Protein AF-A0A2M8P6Y1-F1 (afdb_monomer)

Organism: NCBI:txid2364210

Secondary structure (DSSP, 8-state):
------EEEPPGGGTTTTSSEE--SPPEESGGGGSS-HHHHHTT-EE-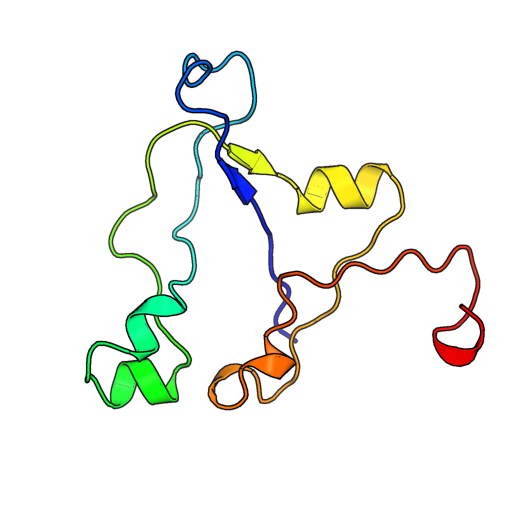SSPPPSEEEEHHHHHHHTT-EEPPPPTTTTT-GGGG-TT-EE--TT--TTT-

Foldseek 3Di:
DAFDWDKAADPPVPLPPPDADFDPDFDFDQVQLVVPDPVCLQQSGGTDPDRDDTGIDRVQVVCVVVQKHQDHADPCCSNDVVSRRNVDIDRQVPHDPVGD

Sequence (100 aa):
NVMWRVYLRVAETAQNGQLGEPLKRLPWDFASRSLGDPQIFEQGGRTKATVPSGYYIDLTRLAEDYGWQRVPAGRDWRSNFPSILYWQFERRDGLTWDEA

Mean predicted aligned error: 4.4 Å

Solvent-accessible surface area (backbone atoms only — not comparable to full-atom values): 5956 Å² total; per-residue (Å²): 127,55,70,69,80,46,68,43,73,48,58,81,94,48,61,81,59,88,46,52,43,64,67,90,60,59,51,77,30,62,72,51,34,77,70,80,45,69,70,35,32,66,58,38,16,46,65,44,96,60,59,67,84,59,25,26,36,56,47,49,61,55,35,46,77,73,60,29,39,74,43,62,24,43,98,53,26,38,84,33,72,84,31,40,36,70,86,44,64,48,64,47,94,90,41,55,87,92,71,103

pLDDT: mean 92.81, std 9.12, range [51.31, 98.38]

Structure (mmCIF, N/CA/C/O backbone):
data_AF-A0A2M8P6Y1-F1
#
_entry.id   AF-A0A2M8P6Y1-F1
#
loop_
_atom_site.group_PDB
_atom_site.id
_atom_site.type_symbol
_atom_site.label_atom_id
_atom_site.label_alt_id
_atom_site.label_comp_id
_atom_site.label_asym_id
_atom_site.label_entity_id
_atom_site.label_seq_id
_atom_site.pdbx_PDB_ins_code
_atom_site.Cartn_x
_atom_site.Cartn_y
_atom_site.Cartn_z
_atom_site.occupancy
_atom_site.B_iso_or_equiv
_atom_site.auth_seq_id
_atom_site.auth_comp_id
_atom_site.auth_asym_id
_atom_site.auth_atom_id
_atom_site.pdbx_PDB_model_num
ATOM 1 N N . ASN A 1 1 ? -7.216 -10.940 -11.587 1.00 81.94 1 ASN A N 1
ATOM 2 C CA . ASN A 1 1 ? -6.721 -9.547 -11.478 1.00 81.94 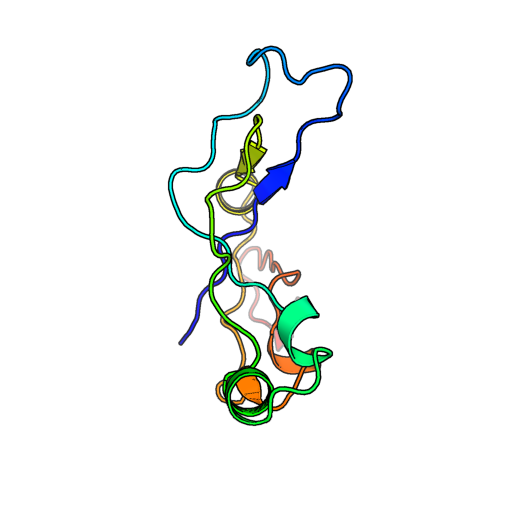1 ASN A CA 1
ATOM 3 C C . ASN A 1 1 ? -5.979 -9.369 -10.165 1.00 81.94 1 ASN A C 1
ATOM 5 O O . ASN A 1 1 ? -6.300 -10.073 -9.215 1.00 81.94 1 ASN A O 1
ATOM 9 N N . VAL A 1 2 ? -4.969 -8.495 -10.123 1.00 94.81 2 VAL A N 1
ATOM 10 C CA . VAL A 1 2 ? -4.183 -8.232 -8.905 1.00 94.81 2 VAL A CA 1
ATOM 11 C C . VAL A 1 2 ? -4.995 -7.339 -7.971 1.00 94.81 2 VAL A C 1
ATOM 13 O O . VAL A 1 2 ? -5.565 -6.348 -8.413 1.00 94.81 2 VAL A O 1
ATOM 16 N N . MET A 1 3 ? -5.058 -7.709 -6.694 1.00 96.56 3 MET A N 1
ATOM 17 C CA . MET A 1 3 ? -5.734 -6.955 -5.640 1.00 96.56 3 MET A CA 1
ATOM 18 C C . MET A 1 3 ? -4.694 -6.554 -4.602 1.00 96.56 3 MET A C 1
ATOM 20 O O . MET A 1 3 ? -4.105 -7.424 -3.955 1.00 96.56 3 MET A O 1
ATOM 24 N N . TRP A 1 4 ? -4.454 -5.256 -4.451 1.00 96.75 4 TRP A N 1
ATOM 25 C CA . TRP A 1 4 ? -3.504 -4.770 -3.460 1.00 96.75 4 TRP A CA 1
ATOM 26 C C . TRP A 1 4 ? -4.117 -4.809 -2.063 1.00 96.75 4 TRP A C 1
ATOM 28 O O . TRP A 1 4 ? -5.278 -4.452 -1.863 1.00 96.75 4 TRP A O 1
ATOM 38 N N . ARG A 1 5 ? -3.310 -5.240 -1.093 1.00 97.25 5 ARG A N 1
ATOM 39 C CA . ARG A 1 5 ? -3.596 -5.082 0.331 1.00 97.25 5 ARG A CA 1
ATOM 40 C C . ARG A 1 5 ? -2.649 -4.024 0.873 1.00 97.25 5 ARG A C 1
ATOM 42 O O . ARG A 1 5 ? -1.432 -4.188 0.780 1.00 97.25 5 ARG A O 1
ATOM 49 N N . VAL A 1 6 ? -3.212 -2.931 1.365 1.00 97.38 6 VAL A N 1
ATOM 50 C CA . VAL A 1 6 ? -2.484 -1.735 1.781 1.00 97.38 6 VAL A CA 1
ATOM 51 C C . VAL A 1 6 ? -2.402 -1.699 3.294 1.00 97.38 6 VAL A C 1
ATOM 53 O O . VAL A 1 6 ? -3.396 -1.876 3.996 1.00 97.38 6 VAL A O 1
ATOM 56 N N . TYR A 1 7 ? -1.195 -1.437 3.776 1.00 97.69 7 TYR A N 1
ATOM 57 C CA . TYR A 1 7 ? -0.887 -1.309 5.187 1.00 97.69 7 TYR A CA 1
ATOM 58 C C . TYR A 1 7 ? -0.314 0.079 5.450 1.00 97.69 7 TYR A C 1
ATOM 60 O O . TYR A 1 7 ? 0.545 0.548 4.702 1.00 97.69 7 TYR A O 1
ATOM 68 N N . LEU A 1 8 ? -0.767 0.720 6.523 1.00 97.00 8 LEU A N 1
ATOM 69 C CA . LEU A 1 8 ? -0.228 1.991 6.993 1.00 97.00 8 LEU A CA 1
ATOM 70 C C . LEU A 1 8 ? 0.706 1.724 8.160 1.00 97.00 8 LEU A C 1
ATOM 72 O O . LEU A 1 8 ? 0.327 1.052 9.117 1.00 97.00 8 LEU A O 1
ATOM 76 N N . ARG A 1 9 ? 1.926 2.249 8.097 1.00 97.75 9 ARG A N 1
ATOM 77 C CA . ARG A 1 9 ? 2.839 2.163 9.234 1.00 97.75 9 ARG A CA 1
ATOM 78 C C . ARG A 1 9 ? 2.313 3.046 10.361 1.00 97.75 9 ARG A C 1
ATOM 80 O O . ARG A 1 9 ? 1.960 4.199 10.124 1.00 97.75 9 ARG A O 1
ATOM 87 N N . VAL A 1 10 ? 2.270 2.506 11.575 1.00 98.00 10 VAL A N 1
ATOM 88 C CA . VAL A 1 10 ? 1.940 3.293 12.769 1.00 98.00 10 VAL A CA 1
ATOM 89 C C . VAL A 1 10 ? 3.004 4.377 12.969 1.00 98.00 10 VAL A C 1
ATOM 91 O O . VAL A 1 10 ? 4.171 4.175 12.625 1.00 98.00 10 VAL A O 1
ATOM 94 N N . ALA A 1 11 ? 2.617 5.536 13.506 1.00 97.12 11 ALA A N 1
ATOM 95 C CA . ALA A 1 11 ? 3.554 6.620 13.791 1.00 97.12 11 ALA A CA 1
ATOM 96 C C . ALA A 1 11 ? 4.739 6.126 14.641 1.00 97.12 11 ALA A C 1
ATOM 98 O O . ALA A 1 11 ? 4.562 5.297 15.532 1.00 97.12 11 ALA A O 1
ATOM 99 N N . GLU A 1 12 ? 5.942 6.649 14.385 1.00 96.44 12 GLU A N 1
ATOM 100 C CA . GLU A 1 12 ? 7.178 6.194 15.048 1.00 96.44 12 GLU A CA 1
ATOM 101 C C . GLU A 1 12 ? 7.097 6.287 16.582 1.00 96.44 12 GLU A C 1
ATOM 103 O O . GLU A 1 12 ? 7.610 5.424 17.289 1.00 96.44 12 GLU A O 1
ATOM 108 N N . THR A 1 13 ? 6.374 7.279 17.108 1.00 96.94 13 THR A N 1
ATOM 109 C CA . THR A 1 13 ? 6.150 7.475 18.550 1.00 96.94 13 THR A CA 1
ATOM 110 C C . THR A 1 13 ? 5.225 6.433 19.194 1.00 96.94 13 THR A C 1
ATOM 112 O O . THR A 1 13 ? 5.137 6.386 20.418 1.00 96.94 13 THR A O 1
ATOM 115 N N . ALA A 1 14 ? 4.549 5.590 18.404 1.00 95.62 14 ALA A N 1
ATOM 116 C CA . ALA A 1 14 ? 3.568 4.597 18.855 1.00 95.62 14 ALA A CA 1
ATOM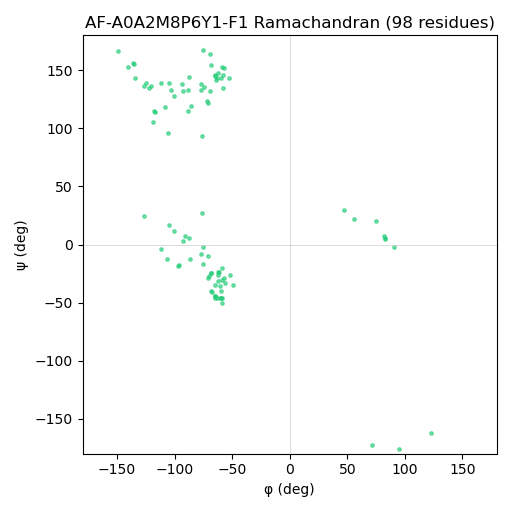 117 C C . ALA A 1 14 ? 3.877 3.168 18.355 1.00 95.62 14 ALA A C 1
ATOM 119 O O . ALA A 1 14 ? 2.998 2.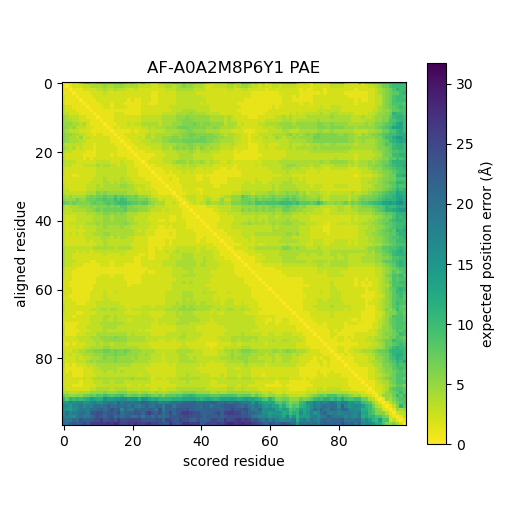314 18.272 1.00 95.62 14 ALA A O 1
ATOM 120 N N . GLN A 1 15 ? 5.145 2.871 18.051 1.00 97.44 15 GLN A N 1
ATOM 121 C CA . GLN A 1 15 ? 5.636 1.551 17.614 1.00 97.44 15 GLN A CA 1
ATOM 122 C C . GLN A 1 15 ? 5.772 0.522 18.762 1.00 97.44 15 GLN A C 1
ATOM 124 O O . GLN A 1 15 ? 6.581 -0.401 18.702 1.00 97.44 15 GLN A O 1
ATOM 129 N N . ASN A 1 16 ? 4.978 0.673 19.823 1.00 95.88 16 ASN A N 1
ATOM 130 C CA . ASN A 1 16 ? 4.999 -0.159 21.031 1.00 95.88 16 ASN A CA 1
ATOM 131 C C . ASN A 1 16 ? 4.014 -1.346 20.978 1.00 95.88 16 ASN A C 1
ATOM 133 O O . ASN A 1 16 ? 3.889 -2.080 21.955 1.00 95.88 16 ASN A O 1
ATOM 137 N N . GLY A 1 17 ? 3.308 -1.524 19.858 1.00 94.94 17 GLY A N 1
ATOM 138 C CA . GLY A 1 17 ? 2.338 -2.601 19.652 1.00 94.94 17 GLY A CA 1
ATOM 139 C C . GLY A 1 17 ? 0.941 -2.344 20.209 1.00 94.94 17 GLY A C 1
ATOM 140 O O . GLY A 1 17 ? 0.089 -3.219 20.110 1.00 94.94 17 GLY A O 1
ATOM 141 N N . GLN A 1 18 ? 0.668 -1.152 20.748 1.00 95.94 18 GLN A N 1
ATOM 142 C CA . GLN A 1 18 ? -0.697 -0.768 21.127 1.00 95.94 18 GLN A CA 1
ATOM 143 C C . GLN A 1 18 ? -1.610 -0.574 19.909 1.00 95.94 18 GLN A C 1
ATOM 145 O O . GLN A 1 18 ? -2.827 -0.695 20.029 1.00 95.94 18 GLN A O 1
ATOM 150 N N . LEU A 1 19 ? -1.031 -0.265 18.745 1.00 96.06 19 LEU A N 1
ATOM 151 C CA . LEU A 1 19 ? -1.739 -0.081 17.483 1.00 96.06 19 LEU A CA 1
ATOM 152 C C . LEU A 1 19 ? -1.114 -0.970 16.406 1.00 96.06 19 LEU A C 1
ATOM 154 O O . LEU A 1 19 ? 0.106 -1.000 16.257 1.00 96.06 19 LEU A O 1
ATOM 158 N N . GLY A 1 20 ? -1.963 -1.625 15.614 1.00 96.38 20 GLY A N 1
ATOM 159 C CA . GLY A 1 20 ? -1.547 -2.438 14.471 1.00 96.38 20 GLY A CA 1
ATOM 160 C C . GLY A 1 20 ? -0.854 -3.754 14.838 1.00 96.38 20 GLY A C 1
ATOM 161 O O . GLY A 1 20 ? -0.782 -4.157 15.994 1.00 96.38 20 GLY A O 1
ATOM 162 N N . GLU A 1 21 ? -0.330 -4.430 13.819 1.00 97.69 21 GLU A N 1
ATOM 163 C CA . GLU A 1 21 ? 0.379 -5.707 13.933 1.00 97.69 21 GLU A CA 1
ATOM 164 C C . GLU A 1 21 ? 1.651 -5.702 13.068 1.00 97.69 21 GLU A C 1
ATOM 166 O O . GLU A 1 21 ? 1.715 -4.974 12.070 1.00 97.69 21 GLU A O 1
ATOM 171 N N . PRO A 1 22 ? 2.663 -6.530 13.386 1.00 97.81 22 PRO A N 1
ATOM 172 C CA . PRO A 1 22 ? 3.775 -6.768 12.477 1.00 97.81 22 PRO A CA 1
ATOM 173 C C . PRO A 1 22 ? 3.308 -7.358 11.145 1.00 97.81 22 PRO A C 1
ATOM 175 O O . PRO A 1 22 ? 2.412 -8.209 11.093 1.00 97.81 22 PRO A O 1
ATOM 178 N N . LEU A 1 23 ? 3.951 -6.943 10.051 1.00 97.44 23 LEU A N 1
ATOM 179 C CA . LEU A 1 23 ? 3.681 -7.528 8.741 1.00 97.44 23 LEU A CA 1
ATOM 180 C C . LEU A 1 23 ? 4.096 -9.001 8.714 1.00 97.44 23 LEU A C 1
ATOM 182 O O . LEU A 1 23 ? 5.093 -9.410 9.301 1.00 97.44 23 LEU A O 1
ATOM 186 N N . LYS A 1 24 ? 3.324 -9.801 7.976 1.00 95.25 24 LYS A N 1
ATOM 187 C CA . LYS A 1 24 ? 3.530 -11.255 7.841 1.00 95.25 24 LYS A CA 1
ATOM 188 C C . LYS A 1 24 ? 3.975 -11.657 6.431 1.00 95.25 24 LYS A C 1
ATOM 190 O O . LYS A 1 24 ? 4.188 -12.834 6.162 1.00 95.25 24 LYS A O 1
ATOM 195 N N . ARG A 1 25 ? 4.053 -10.699 5.499 1.00 94.94 25 ARG A N 1
ATOM 196 C CA . ARG A 1 25 ? 4.366 -10.924 4.078 1.00 94.94 25 ARG A CA 1
ATOM 197 C C . ARG A 1 25 ? 5.279 -9.831 3.540 1.00 94.94 25 ARG A C 1
ATOM 199 O O . ARG A 1 25 ? 5.244 -8.702 4.023 1.00 94.94 25 ARG A O 1
ATOM 206 N N . LEU A 1 26 ? 6.057 -10.177 2.516 1.00 97.12 26 LEU A N 1
ATOM 207 C CA . LEU A 1 26 ? 6.912 -9.239 1.793 1.00 97.12 26 LEU A CA 1
ATOM 208 C C . LEU A 1 26 ? 6.052 -8.282 0.953 1.00 97.12 26 LEU A C 1
ATOM 210 O O . LEU A 1 26 ? 5.304 -8.751 0.090 1.00 97.12 26 LEU A O 1
ATOM 214 N N . PRO A 1 27 ? 6.150 -6.959 1.166 1.00 96.88 27 PRO A N 1
ATOM 215 C CA . PRO A 1 27 ? 5.477 -5.991 0.312 1.00 96.88 27 PRO A CA 1
ATOM 216 C C . PRO A 1 27 ? 6.078 -5.963 -1.094 1.00 96.88 27 PRO A C 1
ATOM 218 O O . PRO A 1 27 ? 7.265 -6.245 -1.285 1.00 96.88 27 PRO A O 1
ATOM 221 N N . TRP A 1 28 ? 5.267 -5.553 -2.067 1.00 96.75 28 TRP A N 1
ATOM 222 C CA . TRP A 1 28 ? 5.759 -5.183 -3.390 1.00 96.75 28 TRP A CA 1
ATOM 223 C C . TRP A 1 28 ? 6.446 -3.815 -3.333 1.00 96.75 28 TRP A C 1
ATOM 225 O O . TRP A 1 28 ? 5.945 -2.882 -2.707 1.00 96.75 28 TRP A O 1
ATOM 235 N N . ASP A 1 29 ? 7.603 -3.697 -3.970 1.00 95.94 29 ASP A N 1
ATOM 236 C CA . ASP A 1 29 ? 8.424 -2.496 -3.996 1.00 95.94 29 ASP A CA 1
ATOM 237 C C . ASP A 1 29 ? 8.327 -1.809 -5.359 1.00 95.94 29 ASP A C 1
ATOM 239 O O . ASP A 1 29 ? 9.053 -2.146 -6.296 1.00 95.94 29 ASP A O 1
ATOM 243 N N . PHE A 1 30 ? 7.442 -0.819 -5.476 1.00 94.12 30 PHE A N 1
ATOM 244 C CA . PHE A 1 30 ? 7.315 -0.034 -6.706 1.00 94.12 30 PHE A CA 1
ATOM 245 C C . PHE A 1 30 ? 8.518 0.882 -6.963 1.00 94.12 30 PHE A C 1
ATOM 247 O O . PHE A 1 30 ? 8.818 1.162 -8.121 1.00 94.12 30 PHE A O 1
ATOM 254 N N . ALA A 1 31 ? 9.236 1.320 -5.922 1.00 92.75 31 ALA A N 1
ATOM 255 C CA . ALA A 1 31 ? 10.398 2.197 -6.081 1.00 92.75 31 ALA A CA 1
ATOM 256 C C . ALA A 1 31 ? 11.573 1.470 -6.752 1.00 92.75 31 ALA A C 1
ATOM 258 O O . ALA A 1 31 ? 12.390 2.094 -7.428 1.00 92.75 31 ALA A O 1
ATOM 259 N N . SER A 1 32 ? 11.620 0.138 -6.634 1.00 94.50 32 SER A N 1
ATOM 260 C CA . SER A 1 32 ? 12.653 -0.686 -7.269 1.00 94.50 32 SER A CA 1
ATOM 261 C C . SER A 1 32 ? 12.713 -0.567 -8.800 1.00 94.50 32 SER A C 1
ATOM 263 O O . SER A 1 32 ? 13.763 -0.822 -9.384 1.00 94.50 32 SER A O 1
ATOM 265 N N . ARG A 1 33 ? 11.631 -0.108 -9.446 1.00 91.25 33 ARG A N 1
ATOM 266 C CA . ARG A 1 33 ? 11.571 0.159 -10.894 1.00 91.25 33 ARG A CA 1
ATOM 267 C C . ARG A 1 33 ? 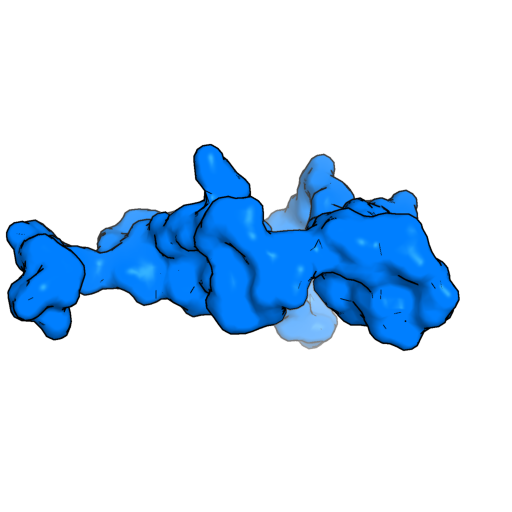12.609 1.183 -11.351 1.00 91.25 33 ARG A C 1
ATOM 269 O O . ARG A 1 33 ? 13.084 1.108 -12.476 1.00 91.25 33 ARG A O 1
ATOM 276 N N . SER A 1 34 ? 12.962 2.127 -10.483 1.00 90.31 34 SER A N 1
ATOM 277 C CA . SER A 1 34 ? 13.875 3.227 -10.806 1.00 90.31 34 SER A CA 1
ATOM 278 C C . SER A 1 34 ? 15.343 2.902 -10.509 1.00 90.31 34 SER A C 1
ATOM 280 O O . SER A 1 34 ? 16.188 3.787 -10.592 1.00 90.31 34 SER A O 1
ATOM 282 N N . LEU A 1 35 ? 15.667 1.651 -10.151 1.00 90.81 35 LEU A N 1
ATOM 283 C CA . LEU A 1 35 ? 17.024 1.233 -9.766 1.00 90.81 35 LEU A CA 1
ATOM 284 C C . LEU A 1 35 ? 17.906 0.794 -10.949 1.00 90.81 35 LEU A C 1
ATOM 286 O O . LEU A 1 35 ? 19.020 0.327 -10.730 1.00 90.81 35 LEU A O 1
ATOM 290 N N . GLY A 1 36 ? 17.430 0.937 -12.189 1.00 89.69 36 GLY A N 1
ATOM 291 C CA . GLY A 1 36 ? 18.226 0.700 -13.401 1.00 89.69 36 GLY A CA 1
ATOM 292 C C . GLY A 1 36 ? 18.341 -0.761 -13.851 1.00 89.69 36 GLY A C 1
ATOM 293 O O . GLY A 1 36 ? 19.055 -1.031 -14.810 1.00 89.69 36 GLY A O 1
ATOM 294 N N . ASP A 1 37 ? 17.640 -1.693 -13.203 1.00 94.25 37 ASP A N 1
ATOM 295 C CA . ASP A 1 37 ? 17.535 -3.089 -13.644 1.00 94.25 37 ASP A CA 1
ATOM 296 C C . ASP A 1 37 ? 16.354 -3.243 -14.628 1.00 94.25 37 ASP A C 1
ATOM 298 O O . ASP A 1 37 ? 15.196 -3.077 -14.217 1.00 94.25 37 ASP A O 1
ATOM 302 N N . PRO A 1 38 ? 16.609 -3.576 -15.911 1.00 92.81 38 PRO A N 1
ATOM 303 C CA . PRO A 1 38 ? 15.551 -3.709 -16.910 1.00 92.81 38 PRO A CA 1
ATOM 304 C C . PRO A 1 38 ? 14.529 -4.794 -16.562 1.00 92.81 38 PRO A C 1
ATOM 306 O O . PRO A 1 38 ? 13.338 -4.619 -16.799 1.00 92.81 38 PRO A O 1
ATOM 309 N N . GLN A 1 39 ? 14.955 -5.903 -15.953 1.00 94.25 39 GLN A N 1
ATOM 310 C CA . GLN A 1 39 ? 14.053 -6.998 -15.610 1.00 94.25 39 GLN A CA 1
ATOM 311 C C . GLN A 1 39 ? 13.083 -6.588 -14.496 1.00 94.25 39 GLN A C 1
ATOM 313 O O . GLN A 1 39 ? 11.898 -6.920 -14.554 1.00 94.25 39 GLN A O 1
ATOM 318 N N . ILE A 1 40 ? 13.562 -5.844 -13.495 1.00 93.75 40 ILE A N 1
ATOM 319 C CA . ILE A 1 40 ? 12.715 -5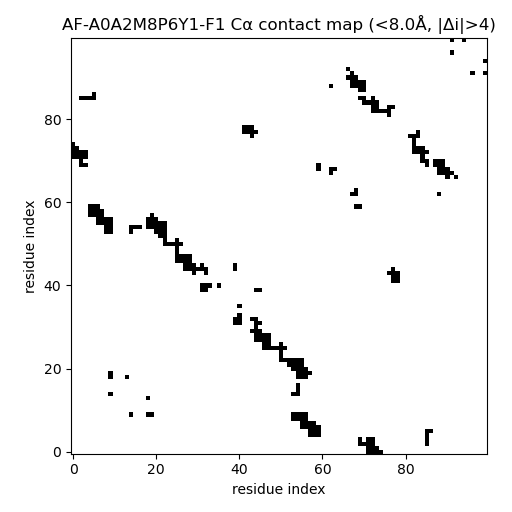.303 -12.420 1.00 93.75 40 ILE A CA 1
ATOM 320 C C . ILE A 1 40 ? 11.753 -4.249 -12.971 1.00 93.75 40 ILE A C 1
ATOM 322 O O . ILE A 1 40 ? 10.580 -4.217 -12.584 1.00 93.75 40 ILE A O 1
ATOM 326 N N . PHE A 1 41 ? 12.230 -3.395 -13.879 1.00 92.19 41 PHE A N 1
ATOM 327 C CA . PHE A 1 41 ? 11.401 -2.383 -14.524 1.00 92.19 41 PHE A CA 1
ATOM 328 C C . PHE A 1 41 ? 10.222 -3.016 -15.279 1.00 92.19 41 PHE A C 1
ATOM 330 O O . PHE A 1 41 ? 9.074 -2.658 -15.006 1.00 92.19 41 PHE A O 1
ATOM 337 N N . GLU A 1 42 ? 10.487 -4.013 -16.130 1.00 92.81 42 GLU A N 1
ATOM 338 C CA . GLU A 1 42 ? 9.463 -4.741 -16.901 1.00 92.81 42 GLU A CA 1
ATOM 339 C C . GLU A 1 42 ? 8.461 -5.491 -16.008 1.00 92.81 42 GLU A C 1
ATOM 341 O O . GLU A 1 42 ? 7.277 -5.617 -16.326 1.00 92.81 42 GLU A O 1
ATOM 346 N N . GLN A 1 43 ? 8.899 -5.963 -14.837 1.00 94.31 43 GLN A N 1
ATOM 347 C CA . GLN A 1 43 ? 8.012 -6.612 -13.868 1.00 94.31 43 GLN A CA 1
ATOM 348 C C . GLN A 1 43 ? 7.143 -5.626 -13.075 1.00 94.31 43 GLN A C 1
ATOM 350 O O . GLN A 1 43 ? 6.238 -6.061 -12.358 1.00 94.31 43 GLN A O 1
ATOM 355 N N . GLY A 1 44 ? 7.373 -4.316 -13.206 1.00 93.75 44 GLY A N 1
ATOM 356 C CA . GLY A 1 44 ? 6.690 -3.286 -12.426 1.00 93.75 44 GLY A CA 1
ATOM 357 C C . GLY A 1 44 ? 7.177 -3.194 -10.977 1.00 93.75 44 GLY A C 1
ATOM 358 O O . GLY A 1 44 ? 6.458 -2.671 -10.120 1.00 93.75 44 GLY A O 1
ATOM 359 N N . GLY A 1 45 ? 8.378 -3.702 -10.695 1.00 95.38 45 GLY A N 1
ATOM 360 C CA . GLY A 1 45 ? 9.001 -3.765 -9.376 1.00 95.38 45 GLY A CA 1
ATOM 361 C C . GLY A 1 45 ? 9.368 -5.193 -8.970 1.00 95.38 45 GLY A C 1
ATOM 362 O O . GLY A 1 45 ? 9.436 -6.098 -9.800 1.00 95.38 45 GLY A O 1
ATOM 363 N N . ARG A 1 46 ? 9.598 -5.401 -7.673 1.00 96.38 46 ARG A N 1
ATOM 364 C CA . ARG A 1 46 ? 9.865 -6.720 -7.077 1.00 96.38 46 ARG A CA 1
ATOM 365 C C . ARG A 1 46 ? 9.360 -6.781 -5.644 1.00 96.38 46 ARG A C 1
ATOM 367 O O . ARG A 1 46 ? 9.106 -5.750 -5.030 1.00 96.38 46 ARG A O 1
ATOM 374 N N . THR A 1 47 ? 9.275 -7.970 -5.059 1.00 96.75 47 THR A N 1
ATOM 375 C CA . THR A 1 47 ? 9.101 -8.092 -3.605 1.00 96.75 47 THR A CA 1
ATOM 376 C C . THR A 1 47 ? 10.305 -7.510 -2.868 1.00 96.75 47 THR A C 1
ATOM 378 O O . THR A 1 47 ? 11.447 -7.676 -3.306 1.00 96.75 47 THR A O 1
ATOM 381 N N . LYS A 1 48 ? 10.068 -6.860 -1.725 1.00 96.06 48 LYS A N 1
ATOM 382 C CA . LYS A 1 48 ? 11.152 -6.457 -0.819 1.00 96.06 48 LYS A CA 1
ATOM 383 C C . LYS A 1 48 ? 11.983 -7.671 -0.392 1.00 96.06 48 LYS A C 1
ATOM 385 O O . LYS A 1 48 ? 11.474 -8.786 -0.335 1.00 96.06 48 LYS A O 1
ATOM 390 N N . ALA A 1 49 ? 13.257 -7.439 -0.077 1.00 95.38 49 ALA A N 1
ATOM 391 C CA . ALA A 1 49 ? 14.172 -8.493 0.369 1.00 95.38 49 ALA A CA 1
ATOM 392 C C . ALA A 1 49 ? 13.849 -9.000 1.785 1.00 95.38 49 ALA A C 1
ATOM 394 O O . ALA A 1 49 ? 14.105 -10.155 2.109 1.00 95.38 49 ALA A O 1
ATOM 395 N N . THR A 1 50 ? 13.275 -8.138 2.626 1.00 96.69 50 THR A N 1
ATOM 396 C CA . THR A 1 50 ? 12.887 -8.452 4.002 1.00 96.69 50 THR A CA 1
ATOM 397 C C . THR A 1 50 ? 11.496 -7.911 4.302 1.00 96.69 50 THR A C 1
ATOM 399 O O . THR A 1 50 ? 11.018 -6.967 3.662 1.00 96.69 50 THR A O 1
ATOM 402 N N . VAL A 1 51 ? 10.827 -8.531 5.275 1.00 96.44 51 VAL A N 1
ATOM 403 C CA . VAL A 1 51 ? 9.570 -8.006 5.809 1.00 96.44 51 VAL A CA 1
ATOM 404 C C . VAL A 1 51 ? 9.913 -6.769 6.644 1.00 96.44 51 VAL A C 1
ATOM 406 O O . VAL A 1 51 ? 10.739 -6.886 7.552 1.00 96.44 51 VAL A O 1
ATOM 409 N N . PRO A 1 52 ? 9.330 -5.591 6.354 1.00 96.62 52 PRO A N 1
ATOM 410 C CA . PRO A 1 52 ? 9.574 -4.403 7.158 1.00 96.62 52 PRO A CA 1
ATOM 411 C C . PRO A 1 52 ? 9.199 -4.634 8.624 1.00 96.62 52 PRO A C 1
ATOM 413 O O . PRO A 1 52 ? 8.128 -5.168 8.917 1.00 96.62 52 PRO A O 1
ATOM 416 N N . SER A 1 53 ? 10.074 -4.215 9.535 1.00 96.94 53 SER A N 1
ATOM 417 C CA . SER A 1 53 ? 9.811 -4.261 10.971 1.00 96.94 53 SER A CA 1
ATOM 418 C C . SER A 1 53 ? 8.838 -3.159 11.404 1.00 96.94 53 SER A C 1
ATOM 420 O O . SER A 1 53 ? 8.541 -2.219 10.655 1.00 96.94 53 SER A O 1
ATOM 422 N N . GLY A 1 54 ? 8.344 -3.290 12.636 1.00 97.38 54 GLY A N 1
ATOM 423 C CA . GLY A 1 54 ? 7.369 -2.385 13.236 1.00 97.38 54 GLY A CA 1
ATOM 424 C C . GLY A 1 54 ? 5.928 -2.862 13.077 1.00 97.38 54 GLY A C 1
ATOM 425 O O . GLY A 1 54 ? 5.662 -3.949 12.568 1.00 97.38 54 GLY A O 1
ATOM 426 N N . TYR A 1 55 ? 5.009 -2.023 13.530 1.00 98.38 55 TYR A N 1
ATOM 427 C CA . TYR A 1 55 ? 3.575 -2.246 13.561 1.00 98.38 55 TYR A CA 1
ATOM 428 C C . TYR A 1 55 ? 2.873 -1.443 12.473 1.00 98.38 55 TYR A C 1
ATOM 430 O O . TYR A 1 55 ? 3.198 -0.276 12.205 1.00 98.38 55 TYR A O 1
ATOM 438 N N . TYR A 1 56 ? 1.900 -2.099 11.851 1.00 98.38 56 TYR A N 1
ATOM 439 C CA . TYR A 1 56 ? 1.151 -1.591 10.720 1.00 98.38 56 TYR A CA 1
ATOM 440 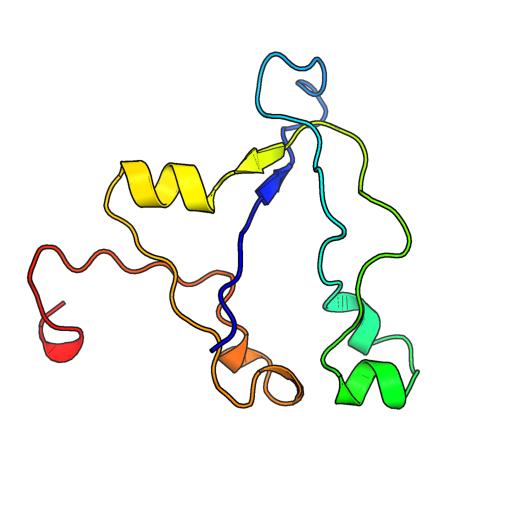C C . TYR A 1 56 ? -0.340 -1.842 10.920 1.00 98.38 56 TYR A C 1
ATOM 442 O O . TYR A 1 56 ? -0.753 -2.883 11.428 1.00 98.38 56 TYR A O 1
ATOM 450 N N . ILE A 1 57 ? -1.155 -0.892 10.484 1.00 97.94 57 ILE A N 1
ATOM 451 C CA . ILE A 1 57 ? -2.607 -1.020 10.425 1.00 97.94 57 ILE A CA 1
ATOM 452 C C . ILE A 1 57 ? -2.974 -1.533 9.037 1.00 97.94 57 ILE A C 1
ATOM 454 O O . ILE A 1 57 ? -2.501 -1.012 8.026 1.00 97.94 57 ILE A O 1
ATOM 458 N N . ASP A 1 58 ? -3.827 -2.549 8.984 1.00 97.62 58 ASP A N 1
ATOM 459 C CA . ASP A 1 58 ? -4.400 -3.040 7.736 1.00 97.62 58 ASP A CA 1
ATOM 460 C C . ASP A 1 58 ? -5.499 -2.089 7.253 1.00 97.62 58 ASP A C 1
ATOM 462 O O . ASP A 1 58 ? -6.659 -2.190 7.659 1.00 97.62 58 ASP A O 1
ATOM 466 N N . LEU A 1 59 ? -5.120 -1.140 6.395 1.00 97.62 59 LEU A N 1
ATOM 467 C CA . LEU A 1 59 ? -6.054 -0.166 5.840 1.00 97.62 59 LEU A CA 1
ATOM 468 C C . LEU A 1 59 ? -7.101 -0.847 4.966 1.00 97.62 59 LEU A C 1
ATOM 470 O O . LEU A 1 59 ? -8.243 -0.413 4.956 1.00 97.62 59 LEU A O 1
ATOM 474 N N . THR A 1 60 ? -6.737 -1.907 4.244 1.00 97.50 60 THR A N 1
ATOM 475 C CA . THR A 1 60 ? -7.695 -2.625 3.400 1.00 97.50 60 THR A CA 1
ATOM 476 C C . THR A 1 60 ? -8.801 -3.253 4.233 1.00 97.50 60 THR A C 1
ATOM 478 O O . THR A 1 60 ? -9.967 -3.097 3.889 1.00 97.50 60 THR A O 1
ATOM 481 N N . ARG A 1 61 ? -8.452 -3.915 5.340 1.00 97.38 61 ARG A N 1
ATOM 482 C CA . ARG A 1 61 ? -9.446 -4.495 6.246 1.00 97.38 61 ARG A CA 1
ATOM 483 C C . ARG A 1 61 ? -10.302 -3.413 6.903 1.00 97.38 61 ARG A C 1
ATOM 485 O O . ARG A 1 61 ? -11.519 -3.557 6.938 1.00 97.38 61 ARG A O 1
ATOM 492 N N . LEU A 1 62 ? -9.670 -2.335 7.372 1.00 96.94 62 LEU A N 1
ATOM 493 C CA . LEU A 1 62 ? -10.370 -1.197 7.965 1.00 96.94 62 LEU A CA 1
ATOM 494 C C . LEU A 1 62 ? -11.346 -0.564 6.964 1.00 96.94 62 LEU A C 1
ATOM 496 O O . LEU A 1 62 ? -12.491 -0.323 7.302 1.00 96.94 62 LEU A O 1
ATOM 500 N N . ALA A 1 63 ? -10.926 -0.335 5.722 1.00 97.12 63 ALA A N 1
ATOM 501 C CA . ALA A 1 63 ? -11.778 0.209 4.668 1.00 97.12 63 ALA A CA 1
ATOM 502 C C . ALA A 1 63 ? -13.005 -0.687 4.413 1.00 97.12 63 ALA A C 1
ATOM 504 O O . ALA A 1 63 ? -14.130 -0.184 4.381 1.00 97.12 63 ALA A O 1
ATOM 505 N N . GLU A 1 64 ? -12.801 -2.006 4.319 1.00 96.25 64 GLU A N 1
ATOM 506 C CA . GLU A 1 64 ? -13.883 -2.986 4.145 1.00 96.25 64 GLU A CA 1
ATOM 507 C C . GLU A 1 64 ? -14.902 -2.942 5.291 1.00 96.25 64 GLU A C 1
ATOM 509 O O . GLU A 1 64 ? -16.103 -2.996 5.031 1.00 96.25 64 GLU A O 1
ATOM 514 N N . ASP A 1 65 ? -14.449 -2.784 6.539 1.00 96.62 65 ASP A N 1
ATOM 515 C CA . ASP A 1 65 ? -15.335 -2.647 7.706 1.00 96.62 65 ASP A CA 1
ATOM 516 C C . ASP A 1 65 ? -16.240 -1.406 7.640 1.00 96.62 65 ASP A C 1
ATOM 518 O O . ASP A 1 65 ? -17.321 -1.400 8.227 1.00 96.62 65 ASP A O 1
ATOM 522 N N . TYR A 1 66 ? -15.840 -0.381 6.884 1.00 95.25 66 TYR A N 1
ATOM 523 C CA . TYR A 1 66 ? -16.613 0.845 6.656 1.00 95.25 66 TYR A CA 1
ATOM 524 C C . TYR A 1 66 ? -17.255 0.907 5.255 1.00 95.25 66 TYR A C 1
ATOM 526 O O . TYR A 1 66 ? -17.665 1.980 4.804 1.00 95.25 66 TYR A O 1
ATOM 534 N N . GLY A 1 67 ? -17.357 -0.231 4.558 1.00 94.06 67 GLY A N 1
ATOM 535 C CA . GLY A 1 67 ? -18.064 -0.352 3.277 1.00 94.06 67 GLY A CA 1
ATOM 536 C C . GLY A 1 67 ? -17.269 0.086 2.044 1.00 94.06 67 GLY A C 1
ATOM 537 O O . GLY A 1 67 ? -17.820 0.129 0.945 1.00 94.06 67 GLY A O 1
ATOM 538 N N . TRP A 1 68 ? -15.981 0.391 2.193 1.00 96.31 68 TRP A N 1
ATOM 539 C CA . TRP A 1 68 ? -15.092 0.702 1.077 1.00 96.31 68 TRP A CA 1
ATOM 540 C C . TRP A 1 68 ? -14.445 -0.570 0.531 1.00 96.31 68 TRP A C 1
ATOM 542 O O . TRP A 1 68 ? -13.906 -1.386 1.276 1.00 96.31 68 TRP A O 1
ATOM 552 N N . GLN A 1 69 ? -14.448 -0.729 -0.787 1.00 95.19 69 GLN A N 1
ATOM 553 C CA . GLN A 1 69 ? -13.867 -1.878 -1.473 1.00 95.19 69 GLN A CA 1
ATOM 554 C C . GLN A 1 69 ? -12.641 -1.459 -2.279 1.00 95.19 69 GLN A C 1
ATOM 556 O O . GLN A 1 69 ? -12.630 -0.426 -2.944 1.00 95.19 69 GLN A O 1
ATOM 561 N N . ARG A 1 70 ? -11.593 -2.284 -2.238 1.00 95.69 70 ARG A N 1
ATOM 562 C CA . ARG A 1 70 ? -10.415 -2.114 -3.099 1.00 95.69 70 ARG A CA 1
ATOM 563 C C . ARG A 1 70 ? -10.781 -2.316 -4.571 1.00 95.69 70 ARG A C 1
ATOM 565 O O . ARG A 1 70 ? -11.572 -3.202 -4.902 1.00 95.69 70 ARG A O 1
ATOM 572 N N . VAL A 1 71 ? -10.123 -1.569 -5.447 1.00 95.69 71 VAL A N 1
ATOM 573 C CA . VAL A 1 71 ? -10.233 -1.745 -6.899 1.00 95.69 71 VAL A CA 1
ATOM 574 C C . VAL A 1 71 ? -9.108 -2.666 -7.394 1.00 95.69 71 VAL A C 1
ATOM 576 O O . VAL A 1 71 ? -7.972 -2.562 -6.919 1.00 95.69 71 VAL A O 1
ATOM 579 N N . PRO A 1 72 ? -9.378 -3.611 -8.318 1.00 97.06 72 PRO A N 1
ATOM 580 C CA . PRO A 1 72 ? -8.316 -4.404 -8.922 1.00 97.06 72 PRO A CA 1
ATOM 581 C C . PRO A 1 72 ? -7.369 -3.518 -9.730 1.00 97.06 72 PRO A C 1
ATOM 583 O O . PRO A 1 72 ? -7.812 -2.646 -10.472 1.00 97.06 72 PRO A O 1
ATOM 586 N N . ALA A 1 73 ? -6.073 -3.817 -9.677 1.00 97.69 73 ALA A N 1
ATOM 587 C CA . ALA A 1 73 ? -5.114 -3.213 -10.592 1.00 97.69 73 ALA A CA 1
ATOM 588 C C . ALA A 1 73 ? -5.502 -3.508 -12.052 1.00 97.69 73 ALA A C 1
ATOM 590 O O . ALA A 1 73 ? -5.985 -4.607 -12.373 1.00 97.69 73 ALA A O 1
ATOM 591 N N . GLY A 1 74 ? -5.233 -2.550 -12.940 1.00 96.88 74 GLY A N 1
ATOM 592 C CA . GLY A 1 74 ? -5.368 -2.725 -14.383 1.00 96.88 74 GLY A CA 1
ATOM 593 C C . GLY A 1 74 ? -4.485 -3.870 -14.882 1.00 96.88 74 GLY A C 1
ATOM 594 O O . GLY A 1 74 ? -3.464 -4.202 -14.280 1.00 96.88 74 GLY A O 1
ATOM 595 N N . ARG A 1 75 ? -4.867 -4.522 -15.987 1.00 95.75 75 ARG A N 1
ATOM 596 C CA . ARG A 1 75 ? -4.124 -5.689 -16.515 1.00 95.75 75 ARG A CA 1
ATOM 597 C C . ARG A 1 75 ? -2.678 -5.350 -16.905 1.00 95.75 75 ARG A C 1
ATOM 599 O O . ARG A 1 75 ? -1.825 -6.232 -16.894 1.00 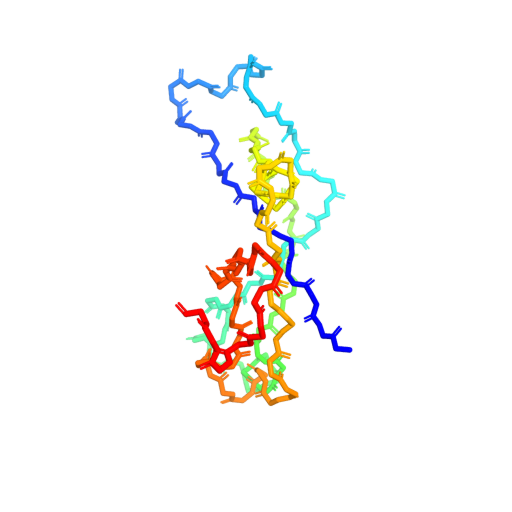95.75 75 ARG A O 1
ATOM 606 N N . ASP A 1 76 ? -2.422 -4.082 -17.195 1.00 94.94 76 ASP A N 1
ATOM 607 C CA . ASP A 1 76 ? -1.167 -3.484 -17.640 1.00 94.94 76 ASP A CA 1
ATOM 608 C C . ASP A 1 76 ? -0.385 -2.773 -16.518 1.00 94.94 76 ASP A C 1
ATOM 610 O O . ASP A 1 76 ? 0.597 -2.096 -16.802 1.00 94.94 76 ASP A O 1
ATOM 614 N N . TRP A 1 77 ? -0.755 -2.939 -15.239 1.00 95.62 77 TRP A N 1
ATOM 615 C CA . TRP A 1 77 ? -0.132 -2.229 -14.103 1.00 95.62 77 TRP A CA 1
ATOM 616 C C . TRP A 1 77 ? 1.403 -2.319 -14.037 1.00 95.62 77 TRP A C 1
ATOM 618 O O . TRP A 1 77 ? 2.069 -1.447 -13.470 1.00 95.62 77 TRP A O 1
ATOM 628 N N . ARG A 1 78 ? 1.985 -3.382 -14.608 1.00 94.56 78 ARG A N 1
ATOM 629 C CA . ARG A 1 78 ? 3.440 -3.568 -14.662 1.00 94.56 78 ARG A CA 1
ATOM 630 C C . ARG A 1 78 ? 4.110 -2.491 -15.504 1.00 94.56 78 ARG A C 1
ATOM 632 O O . ARG A 1 78 ? 5.079 -1.895 -15.053 1.00 94.56 78 ARG A O 1
ATOM 639 N N . SER A 1 79 ? 3.548 -2.165 -16.661 1.00 91.62 79 SER A N 1
ATOM 640 C CA . SER A 1 79 ? 4.066 -1.147 -17.579 1.00 91.62 79 SER A CA 1
ATOM 641 C C . SER A 1 79 ? 3.382 0.218 -17.423 1.00 91.62 79 SER A C 1
ATOM 643 O O . SER A 1 79 ? 3.958 1.224 -17.819 1.00 91.62 79 SER A O 1
ATOM 645 N N . ASN A 1 80 ? 2.197 0.283 -16.806 1.00 91.94 80 ASN A N 1
ATOM 646 C CA . ASN A 1 80 ? 1.392 1.498 -16.669 1.00 91.94 80 ASN A CA 1
ATOM 647 C C . ASN A 1 80 ? 1.178 1.868 -15.189 1.00 91.94 80 ASN A C 1
ATOM 649 O O . ASN A 1 80 ? 0.400 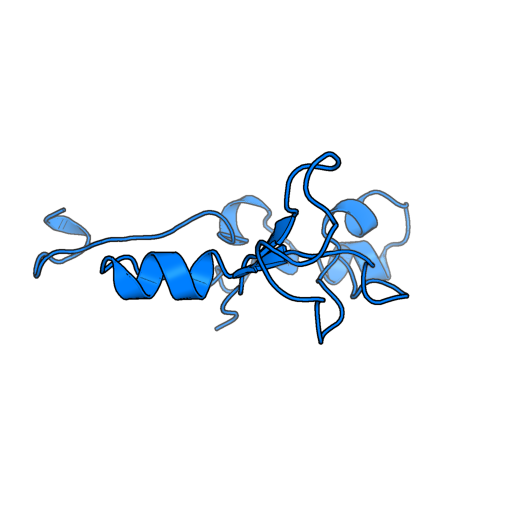1.231 -14.480 1.00 91.94 80 ASN A O 1
ATOM 653 N N . PHE A 1 81 ? 1.877 2.903 -14.713 1.00 88.38 81 PHE A N 1
ATOM 654 C CA . PHE A 1 81 ? 1.840 3.322 -13.305 1.00 88.38 81 PHE A CA 1
ATOM 655 C C . PHE A 1 81 ? 0.433 3.739 -12.820 1.00 88.38 81 PHE A C 1
ATOM 657 O O . PHE A 1 81 ? 0.012 3.252 -11.768 1.00 88.38 81 PHE A O 1
ATOM 664 N N . PRO A 1 82 ? -0.340 4.556 -13.565 1.00 93.31 82 PRO A N 1
ATOM 665 C CA . PRO A 1 82 ? -1.751 4.811 -13.264 1.00 93.31 82 PRO A CA 1
ATOM 666 C C . PRO A 1 82 ? -2.601 3.554 -13.028 1.00 93.31 82 PRO A C 1
ATOM 668 O O . PRO A 1 82 ? -3.465 3.559 -12.156 1.00 93.31 82 PRO A O 1
ATOM 671 N N . SER A 1 83 ? -2.322 2.456 -13.737 1.00 96.19 83 SER A N 1
ATOM 672 C CA . SER A 1 83 ? -3.057 1.191 -13.598 1.00 96.19 83 SER A CA 1
ATOM 673 C C . SER A 1 83 ? -2.719 0.396 -12.332 1.00 96.19 83 SER A C 1
ATOM 675 O O . SER A 1 83 ? -3.322 -0.652 -12.100 1.00 96.19 83 SER A O 1
ATOM 677 N N . ILE A 1 84 ? -1.781 0.848 -11.491 1.00 96.19 84 ILE A N 1
ATOM 678 C CA . ILE A 1 84 ? -1.456 0.157 -10.235 1.00 96.19 84 ILE A CA 1
ATOM 679 C C . ILE A 1 84 ? -2.647 0.186 -9.275 1.00 96.19 84 ILE A C 1
ATOM 681 O O . ILE A 1 84 ? -2.978 -0.853 -8.712 1.00 96.19 84 ILE A O 1
ATOM 685 N N . LEU A 1 85 ? -3.292 1.343 -9.102 1.00 96.50 85 LEU A N 1
ATOM 686 C CA . LEU A 1 85 ? -4.533 1.508 -8.332 1.00 96.50 85 LEU A CA 1
ATOM 687 C C . LEU A 1 85 ? -4.487 1.021 -6.869 1.00 96.50 85 LEU A C 1
ATOM 689 O O . LEU A 1 85 ? -5.534 0.782 -6.276 1.00 96.50 85 LEU A O 1
ATOM 693 N N . TYR A 1 86 ? -3.310 0.905 -6.233 1.00 95.62 86 TYR A N 1
ATOM 694 C CA . TYR A 1 86 ? -3.246 0.480 -4.823 1.00 95.62 86 TYR A CA 1
ATOM 695 C C . TYR A 1 86 ? -3.956 1.465 -3.881 1.00 95.62 86 TYR A C 1
ATOM 697 O O . TYR A 1 86 ? -4.392 1.077 -2.804 1.00 95.62 86 TYR A O 1
ATOM 705 N N . TRP A 1 87 ? -4.041 2.741 -4.266 1.00 93.62 87 TRP A N 1
ATOM 706 C CA . TRP A 1 87 ? -4.661 3.814 -3.484 1.00 93.62 87 TRP A CA 1
ATOM 707 C C . TRP A 1 87 ? -6.171 3.933 -3.706 1.00 93.62 87 TRP A C 1
ATOM 709 O O . TRP A 1 87 ? -6.828 4.652 -2.958 1.00 93.62 87 TRP A O 1
ATOM 719 N N . GLN A 1 88 ? -6.722 3.270 -4.727 1.00 96.00 88 GLN A N 1
ATOM 720 C CA . GLN A 1 88 ? -8.120 3.434 -5.099 1.00 96.00 88 GLN A CA 1
ATOM 721 C C . GLN A 1 88 ? -9.006 2.498 -4.272 1.00 96.00 88 GLN A C 1
ATOM 723 O O . GLN A 1 88 ? -8.907 1.269 -4.352 1.00 96.00 88 GLN A O 1
ATOM 728 N N . PHE A 1 89 ? -9.915 3.108 -3.519 1.00 96.06 89 PHE A N 1
ATOM 729 C CA . PHE A 1 89 ? -11.009 2.438 -2.835 1.00 96.06 89 PHE A CA 1
ATOM 730 C C . PHE A 1 89 ? -12.314 3.089 -3.270 1.00 96.06 89 PHE A C 1
ATOM 732 O O . PHE A 1 89 ? -12.395 4.308 -3.399 1.00 96.06 89 PHE A O 1
ATOM 739 N N . GLU A 1 90 ? -13.334 2.276 -3.493 1.00 94.81 90 GLU A N 1
ATOM 740 C CA . GLU A 1 90 ? -14.651 2.724 -3.921 1.00 94.81 90 GLU A CA 1
ATOM 741 C C . GLU A 1 90 ? -15.689 2.260 -2.912 1.00 94.81 90 GLU A C 1
ATOM 743 O O . GLU A 1 90 ? -15.704 1.100 -2.499 1.00 94.81 90 GLU A O 1
ATOM 748 N N . ARG A 1 91 ? -16.585 3.162 -2.534 1.00 92.00 91 ARG A N 1
ATOM 749 C CA . ARG A 1 91 ? -17.791 2.831 -1.793 1.00 92.00 91 ARG A CA 1
ATOM 750 C C . ARG A 1 91 ? -18.956 3.194 -2.688 1.00 92.00 91 ARG A C 1
ATOM 752 O O . ARG A 1 91 ? -19.135 4.351 -3.041 1.00 92.00 91 ARG A O 1
ATOM 759 N N . ARG A 1 92 ? -19.682 2.165 -3.109 1.00 82.25 92 ARG A N 1
ATOM 760 C CA . ARG A 1 92 ? -20.702 2.289 -4.147 1.00 82.25 92 ARG A CA 1
ATOM 761 C C . ARG A 1 92 ? -22.107 2.471 -3.589 1.00 82.25 92 ARG A C 1
ATOM 763 O O . ARG A 1 92 ? -22.973 2.888 -4.330 1.00 82.25 92 ARG A O 1
ATOM 770 N N . ASP A 1 93 ? -22.356 2.152 -2.316 1.00 82.44 93 ASP A N 1
ATOM 771 C CA . ASP A 1 93 ? -23.661 2.336 -1.648 1.00 82.44 93 ASP A CA 1
ATOM 772 C C . ASP A 1 93 ? -24.887 1.841 -2.451 1.00 82.44 93 ASP A C 1
ATOM 774 O O . ASP A 1 93 ? -25.995 2.344 -2.297 1.00 82.44 93 ASP A O 1
ATOM 778 N N . GLY A 1 94 ? -24.698 0.818 -3.295 1.00 68.56 94 GLY A N 1
ATOM 779 C CA . GLY A 1 94 ? -25.739 0.261 -4.168 1.00 68.56 94 GLY A CA 1
ATOM 780 C C . GLY A 1 94 ? -25.842 0.890 -5.565 1.00 68.56 94 GLY A C 1
ATOM 781 O O . GLY A 1 94 ? -26.631 0.402 -6.367 1.00 68.56 94 GLY A O 1
ATOM 782 N N . LEU A 1 95 ? -25.037 1.904 -5.871 1.00 68.69 95 LEU A N 1
ATOM 783 C CA . LEU A 1 95 ? -24.923 2.561 -7.171 1.00 68.69 95 LEU A CA 1
ATOM 784 C C . LEU A 1 95 ? -23.897 1.837 -8.056 1.00 68.69 95 LEU A C 1
ATOM 786 O O . LEU A 1 95 ? -22.881 1.309 -7.590 1.00 68.69 95 LEU A O 1
ATOM 790 N N . THR A 1 96 ? -24.149 1.777 -9.356 1.00 66.38 96 THR A N 1
ATOM 791 C CA . THR A 1 96 ? -23.121 1.384 -10.326 1.00 66.38 96 THR A CA 1
ATOM 792 C C . THR A 1 96 ? -22.047 2.476 -10.430 1.00 66.38 96 THR A C 1
ATOM 794 O O . THR A 1 96 ? -22.235 3.590 -9.952 1.00 66.38 96 THR A O 1
ATOM 797 N N . TRP A 1 97 ? -20.879 2.166 -11.010 1.00 57.78 97 TRP A N 1
ATOM 798 C CA . TRP A 1 97 ? -19.790 3.153 -11.152 1.00 57.78 97 TRP A CA 1
ATOM 799 C C . TRP A 1 97 ? -20.235 4.405 -11.929 1.00 57.78 97 TRP A C 1
ATOM 801 O O . TRP A 1 97 ? -19.743 5.492 -11.663 1.00 57.78 97 TRP A O 1
ATOM 811 N N . ASP A 1 98 ? -21.198 4.245 -12.836 1.00 66.88 98 ASP A N 1
ATOM 812 C CA . ASP A 1 98 ? -21.769 5.311 -13.663 1.00 66.88 98 ASP A CA 1
ATOM 813 C C . ASP A 1 98 ? -22.740 6.216 -12.871 1.00 66.88 98 ASP A C 1
ATOM 815 O O . ASP A 1 98 ? -23.092 7.303 -13.325 1.00 66.88 98 ASP A O 1
ATOM 819 N N . GLU A 1 99 ? -23.201 5.751 -11.706 1.00 55.03 99 GLU A N 1
ATOM 820 C CA . GLU A 1 99 ? -24.223 6.389 -10.867 1.00 55.03 99 GLU A CA 1
ATOM 821 C C . GLU A 1 99 ? -23.653 7.035 -9.587 1.00 55.03 99 GLU A C 1
ATOM 823 O O . GLU A 1 99 ? -24.381 7.773 -8.922 1.00 55.03 99 GLU A O 1
ATOM 828 N N . ALA A 1 100 ? -22.395 6.747 -9.232 1.00 51.31 100 ALA A N 1
ATOM 829 C CA . ALA A 1 100 ? -21.707 7.225 -8.023 1.00 51.31 100 ALA A CA 1
ATOM 830 C C . ALA A 1 100 ? -20.921 8.526 -8.261 1.00 51.31 100 ALA A C 1
ATOM 832 O O . ALA A 1 100 ? -20.916 9.377 -7.340 1.00 51.31 100 ALA A O 1
#

Radius of gyration: 15.81 Å; Cα contacts (8 Å, |Δi|>4): 155; chains: 1; bounding box: 44×19×39 Å